Protein AF-I9P5K8-F1 (afdb_monomer_lite)

Organism: NCBI:txid1195246

Sequence (151 aa):
MWSKNTQKYLEKILNHPGLSFKKINKYKYLLYCNDLKWYLWPRSGRYQKISSEGVVSEMYMGELKDFYHRYLTGELDLSENFGKTWSNEDDDILYDMINLAYTCRQIADELKRHPKSVAIRLVKYFDDETLHKLLTEDMYDVPVRELVDWR

Foldseek 3Di:
DADPQLVVLVVCQPPAPQKDWDDPDPFWIWIDHPQWIKIDGSRQQWMWTAHPVRDTAAIFHDHSVQVCCVPRVVNDDAFPCERGDDDVVLVVVLVVQLVVQHFLVRNCVVVSYDSLVSLVVCCVVAPDVCVSVVDDPVRRRGRSNVSRPDD

Secondary structure (DSSP, 8-state):
---HHHHHHHHHHHTSTT-EEEE-SSS-EEEEETTEEEEEEGGGTEEEEE-TT-PBPPPEE--HHHHIIIIII------TTTTBPPPHHHHHHHHHHHHTT-BHHHHHHHTT--HHHHHHHHGGGSS-TTGGGT--GGGGGSBHHHHS---

Radius of gyration: 18.11 Å; chains: 1; bounding box: 48×35×46 Å

Structure (mmCIF, N/CA/C/O backbone):
data_AF-I9P5K8-F1
#
_entry.id   AF-I9P5K8-F1
#
loop_
_atom_site.group_PDB
_atom_site.id
_atom_site.type_symbol
_atom_site.label_atom_id
_atom_site.label_alt_id
_atom_site.label_comp_id
_atom_site.label_asym_id
_atom_site.label_entity_id
_atom_site.label_seq_id
_atom_site.pdbx_PDB_ins_code
_atom_site.Cartn_x
_atom_site.Cartn_y
_atom_site.Cartn_z
_atom_site.occupancy
_atom_site.B_iso_or_equiv
_atom_site.auth_seq_id
_atom_site.auth_comp_id
_atom_site.auth_asym_id
_atom_site.auth_atom_id
_atom_site.pdbx_PDB_model_num
ATOM 1 N N . MET A 1 1 ? 3.651 13.983 19.761 1.00 58.53 1 MET A N 1
ATOM 2 C CA . MET A 1 1 ? 2.301 14.485 19.428 1.00 58.53 1 MET A CA 1
ATOM 3 C C . MET A 1 1 ? 1.897 13.916 18.073 1.00 58.53 1 MET A C 1
ATOM 5 O O . MET A 1 1 ? 2.787 13.734 17.249 1.00 58.53 1 MET A O 1
ATOM 9 N N . TRP A 1 2 ? 0.634 13.547 17.851 1.00 72.06 2 TRP A N 1
ATOM 10 C CA . TRP A 1 2 ? 0.164 13.193 16.502 1.00 72.06 2 TRP A CA 1
ATOM 11 C C . TRP A 1 2 ? 0.010 14.456 15.656 1.00 72.06 2 TRP A C 1
ATOM 13 O O . TRP A 1 2 ? -0.226 15.532 16.204 1.00 72.06 2 TRP A O 1
ATOM 23 N N . SER A 1 3 ? 0.142 14.334 14.333 1.00 83.25 3 SER A N 1
ATOM 24 C CA . SER A 1 3 ? -0.256 15.434 13.454 1.00 83.25 3 SER A CA 1
ATOM 25 C C . SER A 1 3 ? -1.781 15.605 13.516 1.00 83.25 3 SER A C 1
ATOM 27 O O . SER A 1 3 ? -2.509 14.623 13.704 1.00 83.25 3 SER A O 1
ATOM 29 N N . LYS A 1 4 ? -2.275 16.836 13.323 1.00 86.25 4 LYS A N 1
ATOM 30 C CA . LYS A 1 4 ? -3.723 17.117 13.282 1.00 86.25 4 LYS A CA 1
ATOM 31 C C . LYS A 1 4 ? -4.437 16.269 12.219 1.00 86.25 4 LYS A C 1
ATOM 33 O O . LYS A 1 4 ? -5.531 15.772 12.467 1.00 86.25 4 LYS A O 1
ATOM 38 N N . ASN A 1 5 ? -3.793 16.042 11.071 1.00 87.25 5 ASN A N 1
ATOM 39 C CA . ASN A 1 5 ? -4.338 15.204 10.000 1.00 87.25 5 ASN A CA 1
ATOM 40 C C . ASN A 1 5 ? -4.403 13.725 10.395 1.00 87.25 5 ASN A C 1
ATOM 42 O O . ASN A 1 5 ? -5.432 13.088 10.182 1.00 87.25 5 ASN A O 1
ATOM 46 N N . THR A 1 6 ? -3.348 13.186 11.014 1.00 89.50 6 THR A N 1
ATOM 47 C CA . THR A 1 6 ? -3.333 11.798 11.504 1.00 89.50 6 THR A CA 1
ATOM 48 C C . THR A 1 6 ? -4.461 11.564 12.505 1.00 89.50 6 THR A C 1
ATOM 50 O O . THR A 1 6 ? -5.173 10.571 12.399 1.00 89.50 6 THR A O 1
ATOM 53 N N . GLN A 1 7 ? -4.648 12.485 13.455 1.00 92.44 7 GLN A N 1
ATOM 54 C CA . GLN A 1 7 ? -5.714 12.372 14.447 1.00 92.44 7 GLN A CA 1
ATOM 55 C C . GLN A 1 7 ? -7.101 12.412 13.790 1.00 92.44 7 GLN A C 1
ATOM 57 O O . GLN A 1 7 ? -7.892 11.496 13.996 1.00 92.44 7 GLN A O 1
ATOM 62 N N . LYS A 1 8 ? -7.348 13.406 12.928 1.00 95.19 8 LYS A N 1
ATOM 63 C CA . LYS A 1 8 ? -8.610 13.559 12.189 1.00 95.19 8 LYS A CA 1
ATOM 64 C C . LYS A 1 8 ? -8.996 12.294 11.418 1.00 95.19 8 LYS A C 1
ATOM 66 O O . LYS A 1 8 ? -10.144 11.865 11.478 1.00 95.19 8 LYS A O 1
ATOM 71 N N . TYR A 1 9 ? -8.064 11.703 10.667 1.00 96.19 9 TYR A N 1
ATOM 72 C CA . TYR A 1 9 ? -8.379 10.514 9.870 1.00 96.19 9 TYR A CA 1
ATOM 73 C C . TYR A 1 9 ? -8.452 9.240 10.700 1.00 96.19 9 TYR A C 1
ATOM 75 O O . TYR A 1 9 ? -9.258 8.377 10.370 1.00 96.19 9 TYR A O 1
ATOM 83 N N . LEU A 1 10 ? -7.698 9.124 11.798 1.00 96.06 10 LEU A N 1
ATOM 84 C CA . LEU A 1 10 ? -7.917 8.006 12.710 1.00 96.06 10 LEU A CA 1
ATOM 85 C C . LEU A 1 10 ? -9.321 8.061 13.319 1.00 96.06 10 LEU A C 1
ATOM 87 O O . LEU A 1 10 ? -9.996 7.041 13.351 1.00 96.06 10 LEU A O 1
ATOM 91 N N . GLU A 1 11 ? -9.779 9.234 13.756 1.00 96.19 11 GLU A N 1
ATOM 92 C CA . GLU A 1 11 ? -11.142 9.410 14.270 1.00 96.19 11 GLU A CA 1
ATOM 93 C C . GLU A 1 11 ? -12.190 9.047 13.209 1.00 96.19 11 GLU A C 1
ATOM 95 O O . GLU A 1 11 ? -13.131 8.320 13.515 1.00 96.19 11 GLU A O 1
ATOM 100 N N . LYS A 1 12 ? -12.007 9.463 11.949 1.00 97.00 12 LYS A N 1
ATOM 101 C CA . LYS A 1 12 ? -12.894 9.052 10.847 1.00 97.00 12 LYS A CA 1
ATOM 102 C C . LYS A 1 12 ? -12.910 7.543 10.617 1.00 97.00 12 LYS A C 1
ATOM 104 O O . LYS A 1 12 ? -13.983 6.982 10.441 1.00 97.00 12 LYS A O 1
ATOM 109 N N . ILE A 1 13 ? -11.738 6.904 10.621 1.00 96.94 13 ILE A N 1
ATOM 110 C CA . ILE A 1 13 ? -11.614 5.450 10.479 1.00 96.94 13 ILE A CA 1
ATOM 111 C C . ILE A 1 13 ? -12.389 4.781 11.611 1.00 96.94 13 ILE A C 1
ATOM 113 O O . ILE A 1 13 ? -13.341 4.068 11.342 1.00 96.94 13 ILE A O 1
ATOM 117 N N . LEU A 1 14 ? -12.047 5.063 12.871 1.00 96.50 14 LEU A N 1
ATOM 118 C CA . LEU A 1 14 ? -12.606 4.360 14.032 1.00 96.50 14 LEU A CA 1
ATOM 119 C C . LEU A 1 14 ? -14.119 4.565 14.227 1.00 96.50 14 LEU A C 1
ATOM 121 O O . LEU A 1 14 ? -14.738 3.752 14.905 1.00 96.50 14 LEU A O 1
ATOM 125 N N . ASN A 1 15 ? -14.698 5.618 13.644 1.00 96.88 15 ASN A N 1
ATOM 126 C CA . ASN A 1 15 ? -16.137 5.897 13.676 1.00 96.88 15 ASN A CA 1
ATOM 127 C C . ASN A 1 15 ? -16.858 5.550 12.356 1.00 96.88 15 ASN A C 1
ATOM 129 O O . ASN A 1 15 ? -18.017 5.926 12.183 1.00 96.88 15 ASN A O 1
ATOM 133 N N . HIS A 1 16 ? -16.195 4.883 11.406 1.00 96.56 16 HIS A N 1
ATOM 134 C CA . HIS A 1 16 ? -16.812 4.528 10.130 1.00 96.56 16 HIS A CA 1
ATOM 135 C C . HIS A 1 16 ? -17.949 3.501 10.330 1.00 96.56 16 HIS A C 1
ATOM 137 O O . HIS A 1 16 ? -17.748 2.511 11.042 1.00 96.56 16 HIS A O 1
ATOM 143 N N . PRO A 1 17 ? -19.132 3.691 9.712 1.00 94.81 17 PRO A N 1
ATOM 144 C CA . PRO A 1 17 ? -20.246 2.753 9.836 1.00 94.81 17 PRO A CA 1
ATOM 145 C C . PRO A 1 17 ? -19.855 1.323 9.444 1.00 94.81 17 PRO A C 1
ATOM 147 O O . PRO A 1 17 ? -19.233 1.100 8.413 1.00 94.81 17 PRO A O 1
ATOM 150 N N . GLY A 1 18 ? -20.210 0.342 10.276 1.00 92.69 18 GLY A N 1
ATOM 151 C CA . GLY A 1 18 ? -19.891 -1.068 10.020 1.00 92.69 18 GLY A CA 1
ATOM 152 C C . GLY A 1 18 ? -18.433 -1.467 10.289 1.00 92.69 18 GLY A C 1
ATOM 153 O O . GLY A 1 18 ? -18.106 -2.649 10.179 1.00 92.69 18 GLY A O 1
ATOM 154 N N . LEU A 1 19 ? -17.557 -0.535 10.688 1.00 96.69 19 LEU A N 1
ATOM 155 C CA . LEU A 1 19 ? -16.224 -0.874 11.178 1.00 96.69 19 LEU A CA 1
ATOM 156 C C . LEU A 1 19 ? -16.307 -1.350 12.634 1.00 96.69 19 LEU A C 1
ATOM 158 O O . LEU A 1 19 ? -16.826 -0.655 13.506 1.00 96.69 19 LEU A O 1
ATOM 162 N N . SER A 1 20 ? -15.696 -2.495 12.926 1.00 96.06 20 SER A N 1
ATOM 163 C CA . SER A 1 20 ? -15.315 -2.859 14.292 1.00 96.06 20 SER A CA 1
ATOM 164 C C . SER A 1 20 ? -13.795 -2.867 14.430 1.00 96.06 20 SER A C 1
ATOM 166 O O . SER A 1 20 ? -13.061 -3.100 13.466 1.00 96.06 20 SER A O 1
ATOM 168 N N . PHE A 1 21 ? -13.288 -2.574 15.628 1.00 96.88 21 PHE A N 1
ATOM 169 C CA . PHE A 1 21 ? -11.849 -2.552 15.860 1.00 96.88 21 PHE A CA 1
ATOM 170 C C . PHE A 1 21 ? -11.462 -3.043 17.251 1.00 96.88 21 PHE A C 1
ATOM 172 O O . PHE A 1 21 ? -12.188 -2.887 18.230 1.00 96.88 21 PHE A O 1
ATOM 179 N N . LYS A 1 22 ? -10.247 -3.585 17.345 1.00 96.81 22 LYS A N 1
ATOM 180 C CA . LYS A 1 22 ? -9.568 -3.923 18.594 1.00 96.81 22 LYS A CA 1
ATOM 181 C C . LYS A 1 22 ? -8.252 -3.165 18.668 1.00 96.81 22 LYS A C 1
ATOM 183 O O . LYS A 1 22 ? -7.385 -3.300 17.804 1.00 96.81 22 LYS A O 1
ATOM 188 N N . LYS A 1 23 ? -8.058 -2.395 19.736 1.00 96.88 23 LYS A N 1
ATOM 189 C CA . LYS A 1 23 ? -6.750 -1.811 20.040 1.00 96.88 23 LYS A CA 1
ATOM 190 C C . LYS A 1 23 ? -5.835 -2.911 20.579 1.00 96.88 23 LYS A C 1
ATOM 192 O O . LYS A 1 23 ? -6.104 -3.475 21.633 1.00 96.88 23 LYS A O 1
ATOM 197 N N . ILE A 1 24 ? -4.768 -3.225 19.848 1.00 97.06 24 ILE A N 1
ATOM 198 C CA . ILE A 1 24 ? -3.813 -4.277 20.228 1.00 97.06 24 ILE A CA 1
ATOM 199 C C . ILE A 1 24 ? -2.798 -3.730 21.230 1.00 97.06 24 ILE A C 1
ATOM 201 O O . ILE A 1 24 ? -2.476 -4.377 22.219 1.00 97.06 24 ILE A O 1
A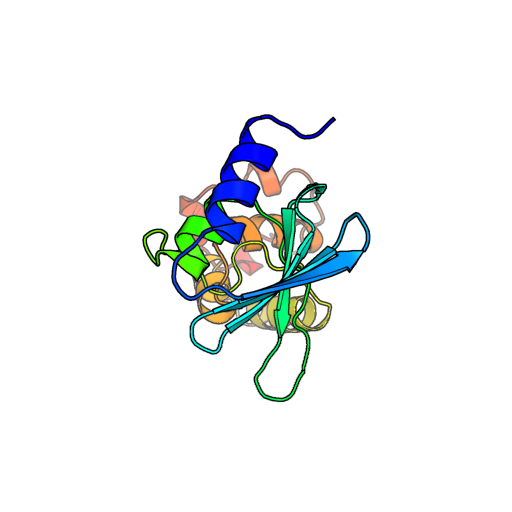TOM 205 N N . ASN A 1 25 ? -2.291 -2.523 20.978 1.00 94.62 25 ASN A N 1
ATOM 206 C CA . ASN A 1 25 ? -1.414 -1.799 21.894 1.00 94.62 25 ASN A CA 1
ATOM 207 C C . ASN A 1 25 ? -1.503 -0.284 21.629 1.00 94.62 25 ASN A C 1
ATOM 209 O O . ASN A 1 25 ? -2.337 0.180 20.852 1.00 94.62 25 ASN A O 1
ATOM 213 N N . LYS A 1 26 ? -0.633 0.516 22.260 1.00 91.50 26 LYS A N 1
ATOM 214 C CA . LYS A 1 26 ? -0.606 1.983 22.088 1.00 91.50 26 LYS A CA 1
ATOM 215 C C . LYS A 1 26 ? -0.377 2.467 20.645 1.00 91.50 26 LYS A C 1
ATOM 217 O O . LYS A 1 26 ? -0.652 3.630 20.363 1.00 91.50 26 LYS A O 1
ATOM 222 N N 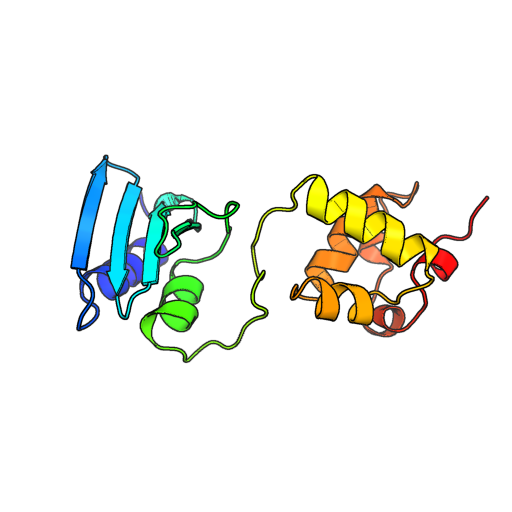. TYR A 1 27 ? 0.115 1.614 19.747 1.00 93.38 27 TYR A N 1
ATOM 223 C CA . TYR A 1 27 ? 0.486 1.972 18.376 1.00 93.38 27 TYR A CA 1
ATOM 224 C C . TYR A 1 27 ? -0.269 1.206 17.291 1.00 93.38 27 TYR A C 1
ATOM 226 O O . TYR A 1 27 ? -0.208 1.630 16.142 1.00 93.38 27 TYR A O 1
ATOM 234 N N . LYS A 1 28 ? -0.924 0.093 17.630 1.00 96.19 28 LYS A N 1
ATOM 235 C CA . LYS A 1 28 ? -1.455 -0.878 16.671 1.00 96.19 28 LYS A CA 1
ATOM 236 C C . LYS A 1 28 ? -2.934 -1.150 16.924 1.00 96.19 28 LYS A C 1
ATOM 238 O O . LYS A 1 28 ? -3.325 -1.476 18.048 1.00 96.19 28 LYS A O 1
ATOM 243 N N . TYR A 1 29 ? -3.715 -1.081 15.856 1.00 97.81 29 TYR A N 1
ATOM 244 C CA . TYR A 1 29 ? -5.128 -1.436 15.809 1.00 97.81 29 TYR A CA 1
ATOM 245 C C . TYR A 1 29 ? -5.323 -2.624 14.874 1.00 97.81 29 TYR A C 1
ATOM 247 O O . TYR A 1 29 ? -4.565 -2.809 13.922 1.00 97.81 29 TYR A O 1
ATOM 255 N N . LEU A 1 30 ? -6.331 -3.427 15.175 1.00 97.62 30 LEU A N 1
ATOM 256 C CA . LEU A 1 30 ? -6.874 -4.452 14.302 1.00 97.62 30 LEU A CA 1
ATOM 257 C C . LEU A 1 30 ? -8.280 -4.008 13.909 1.00 97.62 30 LEU A C 1
ATOM 259 O O . LEU A 1 30 ? -9.095 -3.744 14.790 1.00 97.62 30 LEU A O 1
ATOM 263 N N . LEU A 1 31 ? -8.515 -3.862 12.613 1.00 97.38 31 LEU A N 1
ATOM 264 C CA . LEU A 1 31 ? -9.740 -3.342 12.018 1.00 97.38 31 LEU A CA 1
ATOM 265 C C . LEU A 1 31 ? -10.474 -4.461 11.277 1.00 97.38 31 LEU A C 1
ATOM 267 O O . LEU A 1 31 ? -9.822 -5.303 10.658 1.00 97.38 31 LEU A O 1
ATOM 271 N N . TYR A 1 32 ? -11.804 -4.421 11.305 1.00 95.25 32 TYR A N 1
ATOM 272 C CA . TYR A 1 32 ? -12.691 -5.338 10.594 1.00 95.25 32 TYR A CA 1
ATOM 273 C C . TYR A 1 32 ? -13.821 -4.544 9.931 1.00 95.25 32 TYR A C 1
ATOM 275 O O . TYR A 1 32 ? -14.559 -3.846 10.628 1.00 95.25 32 TYR A O 1
ATOM 283 N N . CYS A 1 33 ? -13.965 -4.641 8.611 1.00 91.69 33 CYS A N 1
ATOM 284 C CA . CYS A 1 33 ? -15.040 -3.993 7.851 1.00 91.69 33 CYS A CA 1
ATOM 285 C C . CYS A 1 33 ? -15.245 -4.725 6.521 1.00 91.69 33 CYS A C 1
ATOM 287 O O . CYS A 1 33 ? -14.261 -4.966 5.831 1.00 91.69 33 CYS A O 1
ATOM 289 N N . ASN A 1 34 ? -16.490 -5.064 6.165 1.00 81.06 34 ASN A N 1
ATOM 290 C CA . ASN A 1 34 ? -16.856 -5.675 4.875 1.00 81.06 34 ASN A CA 1
ATOM 291 C C . ASN A 1 34 ? -15.935 -6.845 4.470 1.00 81.06 34 ASN A C 1
ATOM 293 O O . ASN A 1 34 ? -15.300 -6.809 3.421 1.00 81.06 34 ASN A O 1
ATOM 297 N N . ASP A 1 35 ? -15.784 -7.829 5.364 1.00 83.31 35 ASP A N 1
ATOM 298 C CA . ASP A 1 35 ? -14.888 -8.999 5.243 1.00 83.31 35 ASP A CA 1
ATOM 299 C C . ASP A 1 35 ? -13.382 -8.701 5.157 1.00 83.31 35 ASP A C 1
ATOM 301 O O . ASP A 1 35 ? -12.549 -9.611 5.194 1.00 83.31 35 ASP A O 1
ATOM 305 N N . LEU A 1 36 ? -12.996 -7.427 5.142 1.00 86.69 36 LEU A N 1
ATOM 306 C CA . LEU A 1 36 ? -11.610 -7.002 5.189 1.00 86.69 36 LEU A CA 1
ATOM 307 C C . LEU A 1 36 ? -11.119 -6.927 6.630 1.00 86.69 36 LEU A C 1
ATOM 309 O O . LEU A 1 36 ? -11.765 -6.368 7.522 1.00 86.69 36 LEU A O 1
ATOM 313 N N . LYS A 1 37 ? -9.911 -7.446 6.838 1.00 95.50 37 LYS A N 1
ATOM 314 C CA . LYS A 1 37 ? -9.190 -7.375 8.104 1.00 95.50 37 LYS A CA 1
ATOM 315 C C . LYS A 1 37 ? -7.866 -6.666 7.887 1.00 95.50 37 LYS A C 1
ATOM 317 O O . LYS A 1 37 ? -7.106 -7.033 6.994 1.00 95.50 37 LYS A O 1
ATOM 322 N N . TRP A 1 38 ? -7.581 -5.673 8.723 1.00 97.06 38 TRP A N 1
ATOM 323 C CA . TRP A 1 38 ? -6.364 -4.877 8.602 1.00 97.06 38 TRP A CA 1
ATOM 324 C C . TRP A 1 38 ? -5.681 -4.675 9.943 1.00 97.06 38 TRP A C 1
ATOM 326 O O . TRP A 1 38 ? -6.312 -4.290 10.927 1.00 97.06 38 TRP A O 1
ATOM 336 N N . TYR A 1 39 ? -4.362 -4.837 9.969 1.00 97.62 39 TYR A N 1
ATOM 337 C CA . TYR A 1 39 ? -3.559 -4.170 10.983 1.00 97.62 39 TYR A CA 1
ATOM 338 C C . TYR A 1 39 ? -3.269 -2.740 10.550 1.00 97.62 39 TYR A C 1
ATOM 340 O O . TYR A 1 39 ? -2.873 -2.513 9.412 1.00 97.62 39 TYR A O 1
ATOM 348 N N . LEU A 1 40 ? -3.416 -1.792 11.473 1.00 97.56 40 LEU A N 1
ATOM 349 C CA . LEU A 1 40 ? -3.154 -0.374 11.246 1.00 97.56 40 LEU A CA 1
ATOM 350 C C . LEU A 1 40 ? -2.224 0.174 12.333 1.00 97.56 40 LEU A C 1
ATOM 352 O O . LEU A 1 40 ? -2.483 0.012 13.528 1.00 97.56 40 LEU A O 1
ATOM 356 N N . TRP A 1 41 ? -1.173 0.881 11.921 1.00 96.81 41 TRP A N 1
ATOM 357 C CA . TRP A 1 41 ? -0.293 1.668 12.785 1.00 96.81 41 TRP A CA 1
ATOM 358 C C . TRP A 1 41 ? -0.411 3.154 12.429 1.00 96.81 41 TRP A C 1
ATOM 360 O O . TRP A 1 41 ? 0.362 3.659 11.606 1.00 96.81 41 TRP A O 1
ATOM 370 N N . PRO A 1 42 ? -1.333 3.886 13.081 1.00 94.25 42 PRO A N 1
ATOM 371 C CA . PRO A 1 42 ? -1.718 5.235 12.671 1.00 94.25 42 PRO A CA 1
ATOM 372 C C . PRO A 1 42 ? -0.560 6.225 12.602 1.00 94.25 42 PRO A C 1
ATOM 374 O O . PRO A 1 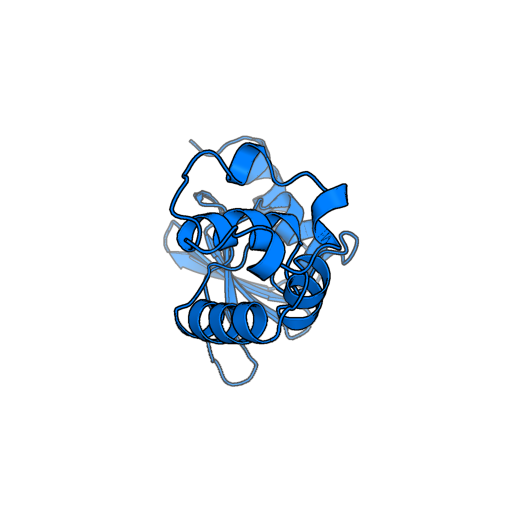42 ? -0.483 7.048 11.698 1.00 94.25 42 PRO A O 1
ATOM 377 N N . ARG A 1 43 ? 0.378 6.126 13.551 1.00 91.38 43 ARG A N 1
ATOM 378 C CA . ARG A 1 43 ? 1.498 7.066 13.654 1.00 91.38 43 ARG A CA 1
ATOM 379 C C . ARG A 1 43 ? 2.496 6.937 12.505 1.00 91.38 43 ARG A C 1
ATOM 381 O O . ARG A 1 43 ? 3.092 7.938 12.133 1.00 91.38 43 ARG A O 1
ATOM 388 N N . SER A 1 44 ? 2.718 5.726 12.005 1.00 92.12 44 SER A N 1
ATOM 389 C CA . SER A 1 44 ? 3.697 5.471 10.944 1.00 92.12 44 SER A CA 1
ATOM 390 C C . SER A 1 44 ? 3.062 5.337 9.562 1.00 92.12 44 SER A C 1
ATOM 392 O O . SER A 1 44 ? 3.793 5.071 8.622 1.00 92.12 44 SER A O 1
ATOM 394 N N . GLY A 1 45 ? 1.730 5.417 9.444 1.00 93.00 45 GLY A N 1
ATOM 395 C CA . GLY A 1 45 ? 1.047 5.179 8.166 1.00 93.00 45 GLY A CA 1
ATOM 396 C C . GLY A 1 45 ? 1.174 3.740 7.654 1.00 93.00 45 GLY A C 1
ATOM 397 O O . GLY A 1 45 ? 1.011 3.477 6.469 1.00 93.00 45 GLY A O 1
ATOM 398 N N . ARG A 1 46 ? 1.501 2.800 8.548 1.00 95.94 46 ARG A N 1
ATOM 399 C CA . ARG A 1 46 ? 1.713 1.394 8.194 1.00 95.94 46 ARG A CA 1
ATOM 400 C C . ARG A 1 46 ? 0.408 0.631 8.278 1.00 95.94 46 ARG A C 1
ATOM 402 O O . ARG A 1 46 ? -0.321 0.811 9.258 1.00 95.94 46 ARG A O 1
ATOM 409 N N . TYR A 1 47 ? 0.156 -0.261 7.332 1.00 96.75 47 TYR A N 1
ATOM 410 C CA . TYR A 1 47 ? -0.966 -1.188 7.404 1.00 96.75 47 TYR A CA 1
ATOM 411 C C . TYR A 1 47 ? -0.666 -2.522 6.711 1.00 96.75 47 TYR A C 1
ATOM 413 O O . TYR A 1 47 ? 0.200 -2.599 5.849 1.00 96.75 47 TYR A O 1
ATOM 421 N N . GLN A 1 48 ? -1.341 -3.592 7.132 1.00 96.62 48 GLN A N 1
ATOM 422 C CA . GLN A 1 48 ? -1.226 -4.933 6.539 1.00 96.62 48 GLN A CA 1
ATOM 423 C C . GLN A 1 48 ? -2.606 -5.550 6.396 1.00 96.62 48 GLN A C 1
ATOM 425 O O . GLN A 1 48 ? -3.399 -5.481 7.341 1.00 96.62 48 GLN A O 1
ATOM 430 N N . LYS A 1 49 ? -2.870 -6.166 5.245 1.00 94.75 49 LYS A N 1
ATOM 431 C CA . LYS A 1 49 ? -4.092 -6.926 4.997 1.00 94.75 49 LYS A CA 1
ATOM 432 C C . LYS A 1 49 ? -3.961 -8.285 5.668 1.00 94.75 49 LYS A C 1
ATOM 434 O O . LYS A 1 49 ? -2.880 -8.869 5.696 1.00 94.75 49 LYS A O 1
ATOM 439 N N . ILE A 1 50 ? -5.061 -8.785 6.203 1.00 94.75 50 ILE A N 1
ATOM 440 C CA . ILE A 1 50 ? -5.162 -10.139 6.734 1.00 94.75 50 ILE A CA 1
ATOM 441 C C . ILE A 1 50 ? -6.209 -10.857 5.886 1.00 94.75 50 ILE A C 1
ATOM 443 O O . ILE A 1 50 ? -7.338 -10.376 5.767 1.00 94.75 50 ILE A O 1
ATOM 447 N N . SER A 1 51 ? -5.827 -11.975 5.272 1.00 88.88 51 SER A N 1
ATOM 448 C CA . SER A 1 51 ? -6.748 -12.797 4.486 1.00 88.88 51 SER A CA 1
ATOM 449 C C . SER A 1 51 ? -7.782 -13.495 5.379 1.00 88.88 51 SER A C 1
ATOM 451 O O . SER A 1 51 ? -7.667 -13.521 6.610 1.00 88.88 51 SER A O 1
ATOM 453 N N . SER A 1 52 ? -8.802 -14.092 4.760 1.00 84.31 52 SER A N 1
ATOM 454 C CA . SER A 1 52 ? -9.770 -14.965 5.439 1.00 84.31 52 SER A CA 1
ATOM 455 C C . SER A 1 52 ? -9.088 -16.123 6.178 1.00 84.31 52 SER A C 1
ATOM 457 O O . SER A 1 52 ? -9.504 -16.469 7.282 1.00 84.31 52 SER A O 1
ATOM 459 N N . GLU A 1 53 ? -7.999 -16.645 5.612 1.00 86.81 53 GLU A N 1
ATOM 460 C CA . GLU A 1 53 ? -7.164 -17.727 6.152 1.00 86.81 53 GLU A CA 1
ATOM 461 C C . GLU A 1 53 ? -6.177 -17.258 7.236 1.00 86.81 53 GLU A C 1
ATOM 463 O O . GLU A 1 53 ? -5.479 -18.064 7.845 1.00 86.81 53 GLU A O 1
ATOM 468 N N . GLY A 1 54 ? -6.111 -15.950 7.508 1.00 86.25 54 GLY A N 1
ATOM 469 C CA . GLY A 1 54 ? -5.221 -15.377 8.520 1.00 86.25 54 GLY A CA 1
ATOM 470 C C . GLY A 1 54 ? -3.804 -15.073 8.030 1.00 86.25 54 GLY A C 1
ATOM 471 O O . GLY A 1 54 ? -2.979 -14.627 8.830 1.00 86.25 54 GLY A O 1
ATOM 472 N N . VAL A 1 55 ? -3.523 -15.251 6.735 1.00 89.69 55 VAL A N 1
ATOM 473 C CA . VAL A 1 55 ? -2.244 -14.867 6.125 1.00 89.69 55 VAL A CA 1
ATOM 474 C C . VAL A 1 55 ? -2.129 -13.346 6.137 1.00 89.69 55 VAL A C 1
ATOM 476 O O . VAL A 1 55 ? -3.039 -12.631 5.709 1.00 89.69 55 VAL A O 1
ATOM 479 N N . VAL A 1 56 ? -1.015 -12.845 6.666 1.00 92.81 56 VAL A N 1
ATOM 480 C CA . VAL A 1 56 ? -0.736 -11.411 6.755 1.00 92.81 56 VAL A CA 1
ATOM 481 C C . VAL A 1 56 ? 0.097 -11.006 5.549 1.00 92.81 56 VAL A C 1
ATOM 483 O O . VAL A 1 56 ? 1.164 -11.570 5.331 1.00 92.81 56 VAL A O 1
ATOM 486 N N . SER A 1 57 ? -0.378 -10.019 4.794 1.00 92.06 57 SER A N 1
ATOM 487 C CA . SER A 1 57 ? 0.344 -9.480 3.640 1.00 92.06 57 SER A CA 1
ATOM 488 C C . SER A 1 57 ? 1.657 -8.803 4.039 1.00 92.06 57 SER A C 1
ATOM 490 O O . SER A 1 57 ? 1.877 -8.444 5.204 1.00 92.06 57 SER A O 1
ATOM 492 N N . GLU A 1 58 ? 2.469 -8.462 3.043 1.00 93.88 58 GLU A N 1
ATOM 493 C CA . GLU A 1 58 ? 3.542 -7.481 3.190 1.00 93.88 58 GLU A CA 1
ATOM 494 C C . GLU A 1 58 ? 3.011 -6.150 3.744 1.00 93.88 58 GLU A C 1
ATOM 496 O O . GLU A 1 58 ? 1.807 -5.858 3.754 1.00 93.88 58 GLU A O 1
ATOM 501 N N . MET A 1 59 ? 3.942 -5.337 4.239 1.00 95.94 59 MET A N 1
ATOM 502 C CA . MET A 1 59 ? 3.639 -4.027 4.789 1.00 95.94 59 MET A CA 1
ATOM 503 C C . MET A 1 59 ? 3.253 -3.056 3.680 1.00 95.94 59 MET A C 1
ATOM 505 O O . MET A 1 59 ? 3.922 -2.959 2.658 1.00 95.94 59 MET A O 1
ATOM 509 N N . TYR A 1 60 ? 2.226 -2.263 3.930 1.00 95.62 60 TYR A N 1
ATOM 510 C CA . TYR A 1 60 ? 1.896 -1.098 3.131 1.00 95.62 60 TYR A CA 1
ATOM 511 C C . TYR A 1 60 ? 2.251 0.166 3.908 1.00 95.62 60 TYR A C 1
ATOM 513 O O . TYR A 1 60 ? 2.100 0.225 5.132 1.00 95.62 60 TYR A O 1
ATOM 521 N N . MET A 1 61 ? 2.716 1.177 3.185 1.00 94.19 61 MET A N 1
ATOM 522 C CA . MET A 1 61 ? 3.057 2.504 3.680 1.00 94.19 61 MET A CA 1
ATOM 523 C C . MET A 1 61 ? 2.193 3.541 2.964 1.00 94.19 61 MET A C 1
ATOM 525 O O . MET A 1 61 ? 2.163 3.581 1.737 1.00 94.19 61 MET A O 1
ATOM 529 N N . GLY A 1 62 ? 1.505 4.398 3.714 1.00 92.19 62 GLY A N 1
ATOM 530 C CA . GLY A 1 62 ? 0.722 5.489 3.137 1.00 92.19 62 GLY A CA 1
ATOM 531 C C . GLY A 1 62 ? 0.080 6.387 4.187 1.00 92.19 62 GLY A C 1
ATOM 532 O O . GLY A 1 62 ? 0.259 6.201 5.392 1.00 92.19 62 GLY A O 1
ATOM 533 N N . GLU A 1 63 ? -0.685 7.377 3.740 1.00 93.19 63 GLU A N 1
ATOM 534 C CA . GLU A 1 63 ? -1.421 8.239 4.657 1.00 93.19 63 GLU A CA 1
ATOM 535 C C . GLU A 1 63 ? -2.705 7.568 5.156 1.00 93.19 63 GLU A C 1
ATOM 537 O O . GLU A 1 63 ? -3.349 6.780 4.463 1.00 93.19 63 GLU A O 1
ATOM 542 N N . LEU A 1 64 ? -3.143 7.933 6.366 1.00 95.25 64 LEU A N 1
ATOM 543 C CA . LEU A 1 64 ? -4.444 7.484 6.880 1.00 95.25 64 LEU A CA 1
ATOM 544 C C . LEU A 1 64 ? -5.616 7.994 6.042 1.00 95.25 64 LEU A C 1
ATOM 546 O O . LEU A 1 64 ? -6.663 7.352 6.011 1.00 95.25 64 LEU A O 1
ATOM 550 N N . LYS A 1 65 ? -5.437 9.143 5.384 1.00 95.44 65 LYS A N 1
ATOM 551 C CA . LYS A 1 65 ? -6.396 9.675 4.421 1.00 95.44 65 LYS A CA 1
ATOM 552 C C . LYS A 1 65 ? -6.610 8.678 3.287 1.00 95.44 65 LYS A C 1
ATOM 554 O O . LYS A 1 65 ? -7.747 8.294 3.035 1.00 95.44 65 LYS A O 1
ATOM 559 N N . ASP A 1 66 ? -5.524 8.234 2.667 1.00 94.50 66 ASP A N 1
ATOM 560 C CA . ASP A 1 66 ? -5.583 7.309 1.540 1.00 94.50 66 ASP A CA 1
ATOM 561 C C . ASP A 1 66 ? -6.157 5.965 1.979 1.00 94.50 66 ASP A C 1
ATOM 563 O O . ASP A 1 66 ? -7.041 5.441 1.315 1.00 94.50 66 ASP A O 1
ATOM 567 N N . PHE A 1 67 ? -5.748 5.454 3.149 1.00 95.06 67 PHE A N 1
ATOM 568 C CA . PHE A 1 67 ? -6.343 4.243 3.723 1.00 95.06 67 PHE A CA 1
ATOM 569 C C . PHE A 1 67 ? -7.867 4.370 3.870 1.00 95.06 67 PHE A C 1
ATOM 571 O O . PHE A 1 67 ? -8.604 3.476 3.459 1.00 95.06 67 PHE A O 1
ATOM 578 N N . TYR A 1 68 ? -8.337 5.480 4.450 1.00 95.88 68 TYR A N 1
ATOM 579 C CA . TYR A 1 68 ? -9.761 5.730 4.668 1.00 95.88 68 TYR A CA 1
ATOM 580 C C . TYR A 1 68 ? -10.530 5.769 3.344 1.00 95.88 68 TYR A C 1
ATOM 582 O O . TYR A 1 68 ? -11.512 5.046 3.184 1.00 95.88 68 TYR A O 1
ATOM 590 N N . HIS A 1 69 ? -10.063 6.571 2.385 1.00 95.19 69 HIS A N 1
ATOM 591 C CA . HIS A 1 69 ? -10.771 6.733 1.117 1.00 95.19 69 HIS A CA 1
ATOM 592 C C . HIS A 1 69 ? -10.700 5.490 0.229 1.00 95.19 69 HIS A C 1
ATOM 594 O O . HIS A 1 69 ? -11.627 5.208 -0.523 1.00 95.19 69 HIS A O 1
ATOM 600 N N . ARG A 1 70 ? -9.623 4.712 0.333 1.00 93.38 70 ARG A N 1
ATOM 601 C CA . ARG A 1 70 ? -9.433 3.511 -0.476 1.00 93.38 70 ARG A CA 1
ATOM 602 C C . ARG A 1 70 ? -10.214 2.318 0.056 1.00 93.38 70 ARG A C 1
ATOM 604 O O . ARG A 1 70 ? -10.908 1.654 -0.701 1.00 9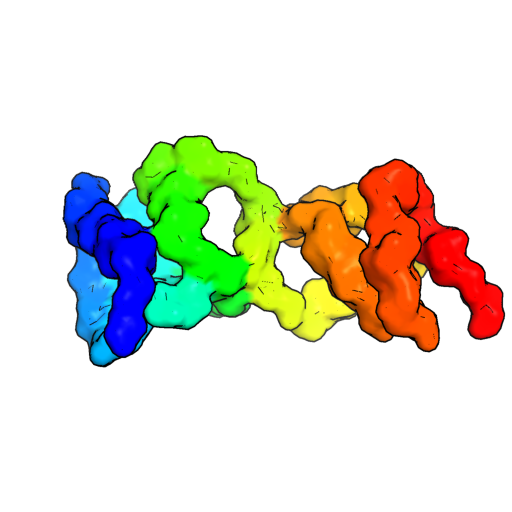3.38 70 ARG A O 1
ATOM 611 N N . TYR A 1 71 ? -10.094 2.027 1.350 1.00 92.94 71 TYR A N 1
ATOM 612 C CA . TYR A 1 71 ? -10.588 0.762 1.904 1.00 92.94 71 TYR A CA 1
ATOM 613 C C . TYR A 1 71 ? -11.913 0.871 2.649 1.00 92.94 71 TYR A C 1
ATOM 615 O O . TYR A 1 71 ? -12.551 -0.156 2.859 1.00 92.94 71 TYR A O 1
ATOM 623 N N . LEU A 1 72 ? -12.316 2.073 3.075 1.00 94.12 72 LEU A N 1
ATOM 624 C CA . LEU A 1 72 ? -13.574 2.260 3.805 1.00 94.12 72 LEU A CA 1
ATOM 625 C C . LEU A 1 72 ? -14.644 2.947 2.958 1.00 94.12 72 LEU A C 1
ATOM 627 O O . LEU A 1 72 ? -15.797 2.541 3.019 1.00 94.12 72 LEU A O 1
ATOM 631 N N . THR A 1 73 ? -14.291 3.958 2.158 1.00 93.44 73 THR A N 1
ATOM 632 C CA . THR A 1 73 ? -15.281 4.635 1.296 1.00 93.44 73 THR A CA 1
ATOM 633 C C . THR A 1 73 ? -15.279 4.146 -0.149 1.00 93.44 73 THR A C 1
ATOM 635 O O . THR A 1 73 ? -16.300 4.264 -0.817 1.00 93.44 73 THR A O 1
ATOM 638 N N . GLY A 1 74 ? -14.160 3.597 -0.634 1.00 91.00 74 GLY A N 1
ATOM 639 C CA . GLY A 1 74 ? -14.001 3.208 -2.039 1.00 91.00 74 GLY A CA 1
ATOM 640 C C . GLY A 1 74 ? -13.924 4.396 -3.008 1.00 91.00 74 GLY A C 1
ATOM 641 O O . GLY A 1 74 ? -14.041 4.210 -4.211 1.00 91.00 74 GLY A O 1
ATOM 642 N N . GLU A 1 75 ? -13.735 5.619 -2.503 1.00 93.94 75 GLU A N 1
ATOM 643 C CA . GLU A 1 75 ? -13.662 6.850 -3.308 1.00 93.94 75 GLU A CA 1
ATOM 644 C C . GLU A 1 75 ? -12.298 7.043 -3.983 1.00 93.94 75 GLU A C 1
ATOM 646 O O . GLU A 1 75 ? -12.162 7.882 -4.873 1.00 93.94 75 GLU A O 1
ATOM 651 N N . LEU A 1 76 ? -11.271 6.324 -3.524 1.00 93.75 76 LEU A N 1
ATOM 652 C CA . LEU A 1 76 ? -9.911 6.433 -4.036 1.00 93.75 76 LEU A CA 1
ATOM 653 C C . LEU A 1 76 ? -9.507 5.141 -4.743 1.00 93.75 76 LEU A C 1
ATOM 655 O O . LEU A 1 76 ? -9.186 4.147 -4.088 1.00 93.75 76 LEU A O 1
ATOM 659 N N . ASP A 1 77 ? -9.487 5.196 -6.073 1.00 92.06 77 ASP A N 1
ATOM 660 C CA . ASP A 1 77 ? -9.006 4.109 -6.920 1.00 92.06 77 ASP A CA 1
ATOM 661 C C . ASP A 1 77 ? -7.487 4.216 -7.114 1.00 92.06 77 ASP A C 1
ATOM 663 O O . ASP A 1 77 ? -6.966 5.175 -7.684 1.00 92.06 77 ASP A O 1
ATOM 667 N N . LEU A 1 78 ? -6.766 3.244 -6.561 1.00 90.94 78 LEU A N 1
ATOM 668 C CA . LEU A 1 78 ? -5.315 3.124 -6.640 1.00 90.94 78 LEU A CA 1
ATOM 669 C C . LEU A 1 78 ? -4.962 1.662 -6.885 1.00 90.94 78 LEU A C 1
ATOM 671 O O . LEU A 1 78 ? -5.593 0.765 -6.317 1.00 90.94 78 LEU A O 1
ATOM 675 N N . SER A 1 79 ? -3.878 1.446 -7.638 1.00 91.06 79 SER A N 1
ATOM 676 C CA . SER A 1 79 ? -3.321 0.122 -7.936 1.00 91.06 79 SER A CA 1
ATOM 677 C C . SER A 1 79 ? -3.276 -0.766 -6.688 1.00 91.06 79 SER A C 1
ATOM 679 O O . SER A 1 79 ? -2.893 -0.281 -5.618 1.00 91.06 79 SER A O 1
ATOM 681 N N . GLU A 1 80 ? -3.609 -2.054 -6.809 1.00 91.50 80 GLU A N 1
ATOM 682 C CA . GLU A 1 80 ? -3.728 -2.994 -5.682 1.00 91.50 80 GLU A CA 1
ATOM 683 C C . GLU A 1 80 ? -2.540 -2.904 -4.706 1.00 91.50 80 GLU A C 1
ATOM 685 O O . GLU A 1 80 ? -2.728 -2.706 -3.503 1.00 91.50 80 GLU A O 1
ATOM 690 N N . ASN A 1 81 ? -1.319 -2.875 -5.234 1.00 94.06 81 ASN A N 1
ATOM 691 C CA . ASN A 1 81 ? -0.082 -2.840 -4.461 1.00 94.06 81 ASN A CA 1
ATOM 692 C C . ASN A 1 81 ? 0.461 -1.416 -4.219 1.00 94.06 81 ASN A C 1
ATOM 694 O O . ASN A 1 81 ? 1.646 -1.238 -3.923 1.00 94.06 81 ASN A O 1
ATOM 698 N N . PHE A 1 82 ? -0.380 -0.375 -4.305 1.00 92.06 82 PHE A N 1
ATOM 699 C CA . PHE A 1 82 ? 0.026 1.001 -3.993 1.00 92.06 82 PHE A CA 1
ATOM 700 C C . PHE A 1 82 ? 0.519 1.107 -2.546 1.00 92.06 82 PHE A C 1
ATOM 702 O O . PHE A 1 82 ? -0.213 0.791 -1.608 1.00 92.06 8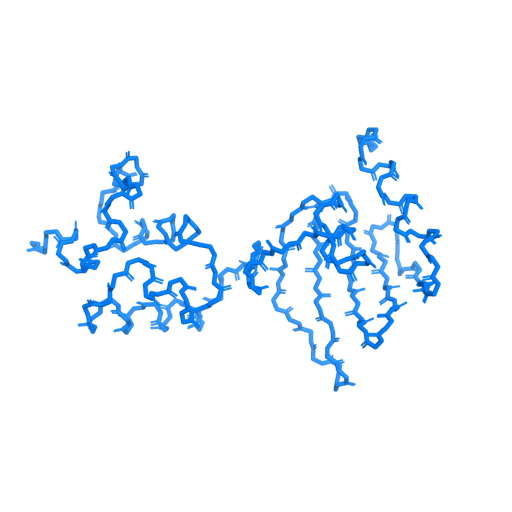2 PHE A O 1
ATOM 709 N N . GLY A 1 83 ? 1.763 1.559 -2.370 1.00 91.25 83 GLY A N 1
ATOM 710 C CA . GLY A 1 83 ? 2.410 1.669 -1.063 1.00 91.25 83 GLY A CA 1
ATOM 711 C C . GLY A 1 83 ? 2.896 0.341 -0.471 1.00 91.25 83 GLY A C 1
ATOM 712 O O . GLY A 1 83 ? 3.493 0.364 0.605 1.00 91.25 83 GLY A O 1
ATOM 713 N N . LYS A 1 84 ? 2.685 -0.805 -1.140 1.00 95.06 84 LYS A N 1
ATOM 714 C CA . LYS A 1 84 ? 3.219 -2.109 -0.712 1.00 95.06 84 LYS A CA 1
ATOM 715 C C . LYS A 1 84 ? 4.749 -2.059 -0.725 1.00 95.06 84 LYS A C 1
ATOM 717 O O . LYS A 1 84 ? 5.352 -1.627 -1.710 1.00 95.06 84 LYS A O 1
ATOM 722 N N . THR A 1 85 ? 5.399 -2.521 0.335 1.00 94.12 85 THR A N 1
ATOM 723 C CA . THR A 1 85 ? 6.853 -2.722 0.345 1.00 94.12 85 THR A CA 1
ATOM 724 C C . THR A 1 85 ? 7.250 -3.774 -0.686 1.00 94.12 85 THR A C 1
ATOM 726 O O . THR A 1 85 ? 6.469 -4.674 -0.974 1.00 94.12 85 THR A O 1
ATOM 729 N N . TRP A 1 86 ? 8.447 -3.658 -1.251 1.00 93.31 86 TRP A N 1
ATOM 730 C CA . TRP A 1 86 ? 8.996 -4.669 -2.156 1.00 93.31 86 TRP A CA 1
ATOM 731 C C . TRP A 1 86 ? 9.513 -5.861 -1.351 1.00 93.31 86 TRP A C 1
ATOM 733 O O . TRP A 1 86 ? 10.298 -5.656 -0.421 1.00 93.31 86 TRP A O 1
ATOM 743 N N . SER A 1 87 ? 9.046 -7.064 -1.679 1.00 91.88 87 SER A N 1
ATOM 744 C CA . SER A 1 87 ? 9.610 -8.325 -1.187 1.00 91.88 87 SER A CA 1
ATOM 745 C C . SER A 1 87 ? 10.746 -8.808 -2.098 1.00 91.88 87 SER A C 1
ATOM 747 O O . SER A 1 87 ? 10.930 -8.277 -3.190 1.00 91.88 87 SER A O 1
ATOM 749 N N . ASN A 1 88 ? 11.490 -9.828 -1.660 1.00 91.06 88 ASN A N 1
ATOM 750 C CA . ASN A 1 88 ? 12.478 -10.487 -2.522 1.00 91.06 88 ASN A CA 1
ATOM 751 C C . ASN A 1 88 ? 11.801 -11.187 -3.710 1.00 91.06 88 ASN A C 1
ATOM 753 O O . ASN A 1 88 ? 12.320 -11.152 -4.811 1.00 91.06 88 ASN A O 1
ATOM 757 N N . GLU A 1 89 ? 10.609 -11.752 -3.506 1.00 92.31 89 GLU A N 1
ATOM 758 C CA . GLU A 1 89 ? 9.821 -12.345 -4.592 1.00 92.31 89 GLU A CA 1
ATOM 759 C C . GLU A 1 89 ? 9.398 -11.288 -5.624 1.00 92.31 89 GLU A C 1
ATOM 761 O O . GLU A 1 89 ? 9.507 -11.526 -6.823 1.00 92.31 89 GLU A O 1
ATOM 766 N N . ASP A 1 90 ? 8.990 -10.089 -5.180 1.00 92.88 90 ASP A N 1
ATOM 767 C CA . ASP A 1 90 ? 8.714 -8.982 -6.103 1.00 92.88 90 ASP A CA 1
ATOM 768 C C . ASP A 1 90 ? 9.983 -8.599 -6.901 1.00 92.88 90 ASP A C 1
ATOM 770 O O . ASP A 1 90 ? 9.871 -8.193 -8.055 1.00 92.88 90 ASP A O 1
ATOM 774 N N . ASP A 1 91 ? 11.176 -8.694 -6.296 1.00 92.38 91 ASP A N 1
ATOM 775 C CA . ASP A 1 91 ? 12.460 -8.413 -6.958 1.00 92.38 91 ASP A CA 1
ATOM 776 C C . ASP A 1 91 ? 12.860 -9.493 -7.971 1.00 92.38 91 ASP A C 1
ATOM 778 O O . ASP A 1 91 ? 13.375 -9.156 -9.038 1.00 92.38 91 ASP A O 1
ATOM 782 N N . ASP A 1 92 ? 12.617 -10.766 -7.659 1.00 92.50 92 ASP A N 1
ATOM 783 C CA . ASP A 1 92 ? 12.888 -11.889 -8.561 1.00 92.50 92 ASP A CA 1
ATOM 784 C C . ASP A 1 92 ? 11.996 -11.789 -9.809 1.00 92.50 92 ASP A C 1
ATOM 786 O O . ASP A 1 92 ? 12.482 -11.811 -10.940 1.00 92.50 92 ASP A O 1
ATOM 790 N N . ILE A 1 93 ? 10.695 -11.548 -9.605 1.00 93.69 93 ILE A N 1
ATOM 791 C CA . ILE A 1 93 ? 9.730 -11.334 -10.692 1.00 93.69 93 ILE A CA 1
ATOM 792 C C . ILE A 1 93 ? 10.115 -10.103 -11.526 1.00 93.69 93 ILE A C 1
ATOM 794 O O . ILE A 1 93 ? 10.062 -10.132 -12.757 1.00 93.69 93 ILE A O 1
ATOM 798 N N . LEU A 1 94 ? 10.519 -9.013 -10.867 1.00 93.06 94 LEU A N 1
ATOM 799 C CA . LEU A 1 94 ? 10.975 -7.802 -11.544 1.00 93.06 94 LEU A CA 1
ATOM 800 C C . LEU A 1 94 ? 12.195 -8.081 -12.431 1.00 93.06 94 LEU A C 1
ATOM 802 O O . LEU A 1 94 ? 12.240 -7.606 -13.565 1.00 93.06 94 LEU A O 1
ATOM 806 N N . TYR A 1 95 ? 13.164 -8.853 -11.937 1.00 90.94 95 TYR A N 1
ATOM 807 C CA . TYR A 1 95 ? 14.356 -9.227 -12.694 1.00 90.94 95 TYR A CA 1
ATOM 808 C C . TYR A 1 95 ? 14.008 -10.032 -13.954 1.00 90.94 95 TYR A C 1
ATOM 810 O O . TYR A 1 95 ? 14.493 -9.716 -15.044 1.00 90.94 95 TYR A O 1
ATOM 818 N N . ASP A 1 96 ? 13.109 -11.010 -13.838 1.00 93.31 96 ASP A N 1
ATOM 819 C CA . ASP A 1 96 ? 12.635 -11.795 -14.982 1.00 93.31 96 ASP A CA 1
ATOM 820 C C . ASP A 1 96 ? 11.964 -10.911 -16.043 1.00 93.31 96 ASP A C 1
ATOM 822 O O . ASP A 1 96 ? 12.253 -11.029 -17.235 1.00 93.31 96 ASP A O 1
ATOM 826 N N . MET A 1 97 ? 11.125 -9.960 -15.627 1.00 94.50 97 MET A N 1
ATOM 827 C CA . MET A 1 97 ? 10.450 -9.040 -16.550 1.00 94.50 97 MET A CA 1
ATOM 828 C C . MET A 1 97 ? 11.413 -8.106 -17.283 1.00 94.50 97 MET A C 1
ATOM 830 O O . MET A 1 97 ? 11.219 -7.830 -18.470 1.00 94.50 97 MET A O 1
ATOM 834 N N . ILE A 1 98 ? 12.468 -7.639 -16.607 1.00 90.31 98 ILE A N 1
ATOM 835 C CA . ILE A 1 98 ? 13.528 -6.848 -17.243 1.00 90.31 98 ILE A CA 1
ATOM 836 C C . ILE A 1 98 ? 14.186 -7.669 -18.362 1.00 90.31 98 ILE A C 1
ATOM 838 O O . ILE A 1 98 ? 14.323 -7.179 -19.487 1.00 90.31 98 ILE A O 1
ATOM 842 N N . ASN A 1 99 ? 14.524 -8.935 -18.094 1.00 89.56 99 ASN A N 1
ATOM 843 C CA . ASN A 1 99 ? 15.127 -9.834 -19.085 1.00 89.56 99 ASN A CA 1
ATOM 844 C C . ASN A 1 99 ? 14.192 -10.122 -20.271 1.00 89.56 99 ASN A C 1
ATOM 846 O O . ASN A 1 99 ? 14.644 -10.221 -21.415 1.00 89.56 99 ASN A O 1
ATOM 850 N N . LEU A 1 100 ? 12.883 -10.187 -20.016 1.00 92.81 100 LEU A N 1
ATOM 851 C CA . LEU A 1 100 ? 11.836 -10.353 -21.028 1.00 92.81 100 LEU A CA 1
ATOM 852 C C . LEU A 1 100 ? 11.486 -9.058 -21.782 1.00 92.81 100 LEU A C 1
ATOM 854 O O . LEU A 1 100 ? 10.534 -9.047 -22.561 1.00 92.81 100 LEU A O 1
ATOM 858 N N . ALA A 1 101 ? 12.271 -7.991 -21.606 1.00 91.06 101 ALA A N 1
ATOM 859 C CA . ALA A 1 101 ? 12.105 -6.712 -22.294 1.00 91.06 101 ALA A CA 1
ATOM 860 C C . ALA A 1 101 ? 10.790 -5.986 -21.975 1.00 91.06 101 ALA A C 1
ATOM 862 O O . ALA A 1 101 ? 10.288 -5.232 -22.809 1.00 91.06 101 ALA A O 1
ATOM 863 N N . TYR A 1 102 ? 10.230 -6.192 -20.783 1.00 94.62 102 TYR A N 1
ATOM 864 C CA . TYR A 1 102 ? 9.026 -5.469 -20.390 1.00 94.62 102 TYR A CA 1
ATOM 865 C C . TYR A 1 102 ? 9.320 -3.977 -20.208 1.00 94.62 102 TYR A C 1
ATOM 867 O O . TYR A 1 102 ? 10.413 -3.572 -19.794 1.00 94.62 102 TYR A O 1
ATOM 875 N N . THR A 1 103 ? 8.320 -3.150 -20.499 1.00 93.31 103 THR A N 1
ATOM 876 C CA . THR A 1 103 ? 8.332 -1.718 -20.190 1.00 93.31 103 THR A CA 1
ATOM 877 C C . THR A 1 103 ? 7.970 -1.478 -18.722 1.00 93.31 103 THR A C 1
ATOM 879 O O . THR A 1 103 ? 7.397 -2.338 -18.045 1.00 93.31 103 THR A O 1
ATOM 882 N N . CYS A 1 104 ? 8.256 -0.279 -18.208 1.00 92.31 104 CYS A N 1
ATOM 883 C CA . CYS A 1 104 ? 7.882 0.095 -16.842 1.00 92.31 104 CYS A CA 1
ATOM 884 C C . CYS A 1 104 ? 6.363 -0.019 -16.609 1.00 92.31 104 CYS A C 1
ATOM 886 O O . CYS A 1 104 ? 5.947 -0.477 -15.543 1.00 92.31 104 CYS A O 1
ATOM 888 N N . ARG A 1 105 ? 5.529 0.347 -17.599 1.00 94.12 105 ARG A N 1
ATOM 889 C CA . ARG A 1 105 ? 4.066 0.194 -17.488 1.00 94.12 105 ARG A CA 1
ATOM 890 C C . ARG A 1 105 ? 3.638 -1.267 -17.447 1.00 94.12 105 ARG A C 1
ATOM 892 O O . ARG A 1 105 ? 2.854 -1.619 -16.579 1.00 94.12 105 ARG A O 1
ATOM 899 N N . GLN A 1 106 ? 4.199 -2.120 -18.304 1.00 96.19 106 GLN A N 1
ATOM 900 C CA . GLN A 1 106 ? 3.864 -3.549 -18.313 1.00 96.19 106 GLN A CA 1
ATOM 901 C C . GLN A 1 106 ? 4.203 -4.220 -16.978 1.00 96.19 106 GLN A C 1
ATOM 903 O O . GLN A 1 106 ? 3.393 -4.963 -16.431 1.00 96.19 106 GLN A O 1
ATOM 908 N N . ILE A 1 107 ? 5.370 -3.902 -16.414 1.00 95.25 107 ILE A N 1
ATOM 909 C CA . ILE A 1 107 ? 5.766 -4.377 -15.082 1.00 95.25 107 ILE A CA 1
ATOM 910 C C . ILE A 1 107 ? 4.802 -3.856 -14.013 1.00 95.25 107 ILE A C 1
ATOM 912 O O . ILE A 1 107 ? 4.411 -4.589 -13.107 1.00 95.25 107 ILE A O 1
ATOM 916 N N . ALA A 1 108 ? 4.434 -2.576 -14.085 1.00 94.88 108 ALA A N 1
ATOM 917 C CA . ALA A 1 108 ? 3.514 -1.966 -13.135 1.00 94.88 108 ALA A CA 1
ATOM 918 C C . ALA A 1 108 ? 2.132 -2.621 -13.173 1.00 94.88 108 ALA A C 1
ATOM 920 O O . ALA A 1 108 ? 1.577 -2.896 -12.110 1.00 94.88 108 ALA A O 1
ATOM 921 N N . ASP A 1 109 ? 1.620 -2.919 -14.364 1.00 95.12 109 ASP A N 1
ATOM 922 C CA . ASP A 1 109 ? 0.342 -3.598 -14.553 1.00 95.12 109 ASP A CA 1
ATOM 923 C C . ASP A 1 109 ? 0.386 -5.020 -13.982 1.00 95.12 109 ASP A C 1
ATOM 925 O O . ASP A 1 109 ? -0.468 -5.379 -13.168 1.00 95.12 109 ASP A O 1
ATOM 929 N N . GLU A 1 110 ? 1.424 -5.796 -14.308 1.00 95.56 110 GLU A N 1
ATOM 930 C CA . GLU A 1 110 ? 1.568 -7.182 -13.846 1.00 95.56 110 GLU A CA 1
ATOM 931 C C . GLU A 1 110 ? 1.759 -7.266 -12.324 1.00 95.56 110 GLU A C 1
ATOM 933 O O . GLU A 1 110 ? 1.088 -8.030 -11.629 1.00 95.56 110 GLU A O 1
ATOM 938 N N . LEU A 1 111 ? 2.603 -6.396 -11.762 1.00 94.81 111 LEU A N 1
ATOM 939 C CA . LEU A 1 111 ? 2.796 -6.296 -10.314 1.00 94.81 111 LEU A CA 1
ATOM 940 C C . LEU A 1 111 ? 1.669 -5.525 -9.617 1.00 94.81 111 LEU A C 1
ATOM 942 O O . LEU A 1 111 ? 1.712 -5.354 -8.394 1.00 94.81 111 LEU A O 1
ATOM 946 N N . LYS A 1 112 ? 0.676 -5.022 -10.360 1.00 95.44 112 LYS A N 1
ATOM 947 C CA . LYS A 1 112 ? -0.423 -4.174 -9.875 1.00 95.44 112 LYS A CA 1
ATOM 948 C C . LYS A 1 112 ? 0.058 -3.012 -9.003 1.00 95.44 112 LYS A C 1
ATOM 950 O O . LYS A 1 112 ? -0.532 -2.697 -7.962 1.00 95.44 112 LYS A O 1
ATOM 955 N N . ARG A 1 113 ? 1.173 -2.401 -9.389 1.00 94.94 113 ARG A N 1
ATOM 956 C CA . ARG A 1 113 ? 1.823 -1.267 -8.725 1.00 94.94 113 ARG A CA 1
ATOM 957 C C . ARG A 1 113 ? 1.630 -0.006 -9.560 1.00 94.94 113 ARG A C 1
ATOM 959 O O . ARG A 1 113 ? 1.307 -0.044 -10.737 1.00 94.94 113 ARG A O 1
ATOM 966 N N . HIS A 1 114 ? 1.881 1.144 -8.949 1.00 92.25 114 HIS A N 1
ATOM 967 C CA . HIS A 1 114 ? 1.976 2.389 -9.699 1.00 92.25 114 HIS A CA 1
ATOM 968 C C . HIS A 1 114 ? 3.303 2.425 -10.489 1.00 92.25 114 HIS A C 1
ATOM 970 O O . HIS A 1 114 ? 4.341 2.142 -9.877 1.00 92.25 114 HIS A O 1
ATOM 976 N N . PRO A 1 115 ? 3.330 2.863 -11.766 1.00 91.56 115 PRO A N 1
ATOM 977 C CA . PRO A 1 115 ? 4.549 2.907 -12.587 1.00 91.56 115 PRO A CA 1
ATOM 978 C C . PRO A 1 115 ? 5.717 3.637 -11.923 1.00 91.56 115 PRO A C 1
ATOM 980 O O . PRO A 1 115 ? 6.823 3.120 -11.843 1.00 91.56 115 PRO A O 1
ATOM 983 N N . LYS A 1 116 ? 5.453 4.784 -11.289 1.00 89.19 116 LYS A N 1
ATOM 984 C CA . LYS A 1 116 ? 6.461 5.506 -10.493 1.00 89.19 116 LYS A CA 1
ATOM 985 C C . LYS A 1 116 ? 7.125 4.655 -9.403 1.00 89.19 116 LYS A C 1
ATOM 987 O O . LYS A 1 116 ? 8.311 4.818 -9.137 1.00 89.19 116 LYS A O 1
ATOM 992 N N . SER A 1 117 ? 6.382 3.757 -8.752 1.00 91.19 117 SER A N 1
ATOM 993 C CA . SER A 1 117 ? 6.965 2.873 -7.740 1.00 91.19 117 SER A CA 1
ATOM 994 C C . SER A 1 117 ? 7.904 1.842 -8.359 1.00 91.19 117 SER A C 1
ATOM 996 O O . SER A 1 117 ? 8.884 1.484 -7.708 1.00 91.19 117 SER A O 1
ATOM 998 N N . VAL A 1 118 ? 7.590 1.355 -9.562 1.00 92.06 118 VAL A N 1
ATOM 999 C CA . VAL A 1 118 ? 8.454 0.462 -10.343 1.00 92.06 118 VAL A CA 1
ATOM 1000 C C . VAL A 1 118 ? 9.694 1.220 -10.798 1.00 92.06 118 VAL A C 1
ATOM 1002 O O . VAL A 1 118 ? 10.796 0.786 -10.496 1.00 92.06 118 VAL A O 1
ATOM 1005 N N . ALA A 1 119 ? 9.536 2.405 -11.393 1.00 88.94 119 ALA A N 1
ATOM 1006 C CA . ALA A 1 119 ? 10.648 3.250 -11.828 1.00 88.94 119 ALA A CA 1
ATOM 1007 C C . ALA A 1 119 ? 11.649 3.540 -10.696 1.00 88.94 119 ALA A C 1
ATOM 1009 O O . ALA A 1 119 ? 12.850 3.396 -10.886 1.00 88.94 119 ALA A O 1
ATOM 1010 N N . ILE A 1 120 ? 11.162 3.868 -9.491 1.00 87.38 120 ILE A N 1
ATOM 1011 C CA . ILE A 1 120 ? 12.017 4.052 -8.303 1.00 87.38 120 ILE A CA 1
ATOM 1012 C C . ILE A 1 120 ? 12.728 2.750 -7.915 1.00 87.38 120 ILE A C 1
ATOM 1014 O O . ILE A 1 120 ? 13.864 2.789 -7.447 1.00 87.38 120 ILE A O 1
ATOM 1018 N N . ARG A 1 121 ? 12.075 1.593 -8.068 1.00 89.75 121 ARG A N 1
ATOM 1019 C CA . ARG A 1 121 ? 12.686 0.302 -7.742 1.00 89.75 121 ARG A CA 1
ATOM 1020 C C . ARG A 1 121 ? 13.770 -0.090 -8.741 1.00 89.75 121 ARG A C 1
ATOM 1022 O O . ARG A 1 121 ? 14.810 -0.579 -8.309 1.00 89.75 121 ARG A O 1
ATOM 1029 N N . LEU A 1 122 ? 13.544 0.172 -10.029 1.00 87.00 122 LEU A N 1
ATOM 1030 C CA . LEU A 1 122 ? 14.472 -0.123 -11.123 1.00 87.00 122 LEU A CA 1
ATOM 1031 C C . LEU A 1 122 ? 15.842 0.538 -10.937 1.00 87.00 122 LEU A C 1
ATOM 1033 O O . LEU A 1 122 ? 16.840 -0.028 -11.355 1.00 87.00 122 LEU A O 1
ATOM 1037 N N . VAL A 1 123 ? 15.908 1.657 -10.208 1.00 81.50 123 VAL A N 1
ATOM 1038 C CA . VAL A 1 123 ? 17.157 2.319 -9.779 1.00 81.50 123 VAL A CA 1
ATOM 1039 C C . VAL A 1 123 ? 18.158 1.356 -9.156 1.00 81.50 123 VAL A C 1
ATOM 1041 O O . VAL A 1 123 ? 19.349 1.522 -9.353 1.00 81.50 123 VAL A O 1
ATOM 1044 N N . LYS A 1 124 ? 17.697 0.318 -8.451 1.00 80.38 124 LYS A N 1
ATOM 1045 C CA . LYS A 1 124 ? 18.588 -0.691 -7.860 1.00 80.38 124 LYS A CA 1
ATOM 1046 C C . LYS A 1 124 ? 19.336 -1.553 -8.876 1.00 80.38 124 LYS A C 1
ATOM 1048 O O . LYS A 1 124 ? 20.319 -2.179 -8.504 1.00 80.38 124 LYS A O 1
ATOM 1053 N N . TYR A 1 125 ? 18.822 -1.641 -10.096 1.00 77.25 125 TYR A N 1
ATOM 1054 C CA . TYR A 1 125 ? 19.379 -2.441 -11.184 1.00 77.25 125 TYR A CA 1
ATOM 1055 C C . TYR A 1 125 ? 20.153 -1.581 -12.185 1.00 77.25 125 TYR A C 1
ATOM 1057 O O . TYR A 1 125 ? 20.753 -2.119 -13.110 1.00 77.25 125 TYR A O 1
ATOM 1065 N N . PHE A 1 126 ? 20.138 -0.259 -12.008 1.00 73.94 126 PHE A N 1
ATOM 1066 C CA . PHE A 1 126 ? 20.988 0.652 -12.752 1.00 73.94 126 PHE A CA 1
ATOM 1067 C C . PHE A 1 126 ? 22.247 0.941 -11.926 1.00 73.94 126 PHE A C 1
ATOM 1069 O O . PHE A 1 126 ? 22.149 1.276 -10.747 1.00 73.94 126 PHE A O 1
ATOM 1076 N N . ASP A 1 127 ? 23.421 0.888 -12.554 1.00 65.38 127 ASP A N 1
ATOM 1077 C CA . ASP A 1 127 ? 24.693 1.278 -11.920 1.00 65.38 127 ASP A CA 1
ATOM 1078 C C . ASP A 1 127 ? 24.804 2.795 -11.667 1.00 65.38 127 ASP A C 1
ATOM 1080 O O . ASP A 1 127 ? 25.759 3.269 -11.050 1.00 65.38 127 ASP A O 1
ATOM 1084 N N . ASP A 1 128 ? 23.826 3.573 -12.135 1.00 65.06 128 ASP A N 1
ATOM 1085 C CA . ASP A 1 128 ? 23.794 5.021 -11.992 1.00 65.06 128 ASP A CA 1
ATOM 1086 C C . ASP A 1 128 ? 22.625 5.457 -11.098 1.00 65.06 128 ASP A C 1
ATOM 1088 O O . ASP A 1 12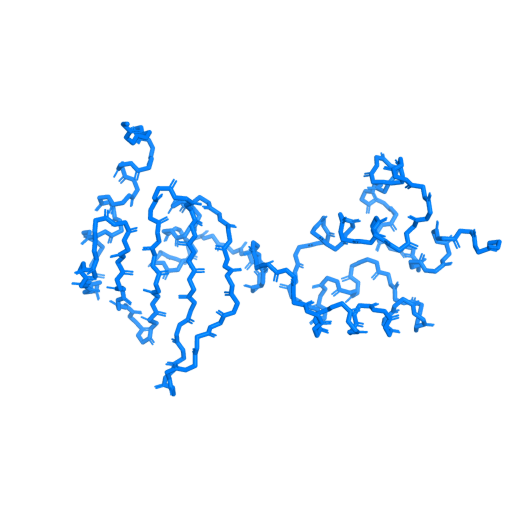8 ? 21.458 5.499 -11.501 1.00 65.06 128 ASP A O 1
ATOM 1092 N N . GLU A 1 129 ? 22.953 5.857 -9.866 1.00 61.53 129 GLU A N 1
ATOM 1093 C CA . GLU A 1 129 ? 21.993 6.419 -8.915 1.00 61.53 129 GLU A CA 1
ATOM 1094 C C . GLU A 1 129 ? 21.314 7.696 -9.435 1.00 61.53 129 GLU A C 1
ATOM 1096 O O . GLU A 1 129 ? 20.334 8.132 -8.840 1.00 61.53 129 GLU A O 1
ATOM 1101 N N . THR A 1 130 ? 21.768 8.320 -10.527 1.00 59.66 130 THR A N 1
ATOM 1102 C CA . THR A 1 130 ? 21.133 9.501 -11.131 1.00 59.66 130 THR A CA 1
ATOM 1103 C C . THR A 1 130 ? 19.995 9.164 -12.102 1.00 59.66 130 THR A C 1
ATOM 1105 O O . THR A 1 130 ? 19.142 10.026 -12.339 1.00 59.66 130 THR A O 1
ATOM 1108 N N . LEU A 1 131 ? 19.875 7.906 -12.559 1.00 60.22 131 LEU A N 1
ATOM 1109 C CA . LEU A 1 131 ? 18.835 7.461 -13.505 1.00 60.22 131 LEU A CA 1
ATOM 1110 C C . LEU A 1 131 ? 17.405 7.626 -12.974 1.00 60.22 131 LEU A C 1
ATOM 1112 O O . LEU A 1 131 ? 16.483 7.876 -13.747 1.00 60.22 131 LEU A O 1
ATOM 1116 N N . HIS A 1 132 ? 17.201 7.614 -11.652 1.00 57.66 132 HIS A N 1
ATOM 1117 C CA . HIS A 1 132 ? 15.883 7.891 -11.061 1.00 57.66 132 HIS A CA 1
ATOM 1118 C C . HIS A 1 132 ? 15.341 9.288 -11.395 1.00 57.66 132 HIS A C 1
ATOM 1120 O O . HIS A 1 132 ? 14.131 9.501 -11.350 1.00 57.66 132 HIS A O 1
ATOM 1126 N N . LYS A 1 133 ? 16.232 10.248 -11.684 1.00 60.38 133 LYS A N 1
ATOM 1127 C CA . LYS A 1 133 ? 15.868 11.609 -12.103 1.00 60.38 133 LYS A CA 1
ATOM 1128 C C . LYS A 1 133 ? 15.674 11.718 -13.612 1.00 60.38 133 LYS A C 1
ATOM 1130 O O . LYS A 1 133 ? 15.125 12.720 -14.058 1.00 60.38 133 LYS A O 1
ATOM 1135 N N . LEU A 1 134 ? 16.137 10.721 -14.363 1.00 60.03 134 LEU A N 1
ATOM 1136 C CA . LEU A 1 134 ? 16.073 10.677 -15.819 1.00 60.03 134 LEU A CA 1
ATOM 1137 C C . LEU A 1 134 ? 14.836 9.931 -16.318 1.00 60.03 134 LEU A C 1
ATOM 1139 O O . LEU A 1 134 ? 14.319 10.316 -17.354 1.00 60.03 134 LEU A O 1
ATOM 1143 N N . LEU A 1 135 ? 14.325 8.935 -15.580 1.00 72.75 135 LEU A N 1
ATOM 1144 C CA . LEU A 1 135 ? 13.100 8.216 -15.946 1.00 72.75 135 LEU A CA 1
ATOM 1145 C C . LEU A 1 135 ? 11.855 9.106 -15.828 1.00 72.75 135 LEU A C 1
ATOM 1147 O O . LEU A 1 135 ? 11.166 9.134 -14.801 1.00 72.75 135 LEU A O 1
ATOM 1151 N N . THR A 1 136 ? 11.565 9.821 -16.905 1.00 79.25 136 THR A N 1
ATOM 1152 C CA . THR A 1 136 ? 10.338 10.581 -17.116 1.00 79.25 136 THR A CA 1
ATOM 1153 C C . THR A 1 136 ? 9.200 9.661 -17.580 1.00 79.25 136 THR A C 1
ATOM 1155 O O . THR A 1 136 ? 9.415 8.512 -17.965 1.00 79.25 136 THR A O 1
ATOM 1158 N N . GLU A 1 137 ? 7.949 10.120 -17.474 1.00 82.88 137 GLU A N 1
ATOM 1159 C CA . GLU A 1 137 ? 6.775 9.271 -17.748 1.00 82.88 137 GLU A CA 1
ATOM 1160 C C . GLU A 1 137 ? 6.667 8.809 -19.208 1.00 82.88 137 GLU A C 1
ATOM 1162 O O . GLU A 1 137 ? 6.061 7.772 -19.468 1.00 82.88 137 GLU A O 1
ATOM 1167 N N . ASP A 1 138 ? 7.254 9.546 -20.147 1.00 83.31 138 ASP A N 1
ATOM 1168 C CA . ASP A 1 138 ? 7.397 9.177 -21.559 1.00 83.31 138 ASP A CA 1
ATOM 1169 C C . ASP A 1 138 ? 8.339 7.983 -21.764 1.00 83.31 138 ASP A C 1
ATOM 1171 O O . ASP A 1 138 ? 8.163 7.213 -22.704 1.00 83.31 138 ASP A O 1
ATOM 1175 N N . MET A 1 139 ? 9.282 7.757 -20.846 1.00 83.69 139 MET A N 1
ATOM 1176 C CA . MET A 1 139 ? 10.187 6.605 -20.892 1.00 83.69 139 MET A CA 1
ATOM 1177 C C . MET A 1 139 ? 9.549 5.328 -20.334 1.00 83.69 139 MET A C 1
ATOM 1179 O O . MET A 1 139 ? 10.133 4.252 -20.439 1.00 83.69 139 MET A O 1
ATOM 1183 N N . TYR A 1 140 ? 8.350 5.403 -19.741 1.00 89.56 140 TYR A N 1
ATOM 1184 C CA . TYR A 1 140 ? 7.703 4.223 -19.152 1.00 89.56 140 TYR A CA 1
ATOM 1185 C C . TYR A 1 140 ? 7.218 3.206 -20.188 1.00 89.56 140 TYR A C 1
ATOM 1187 O O . TYR A 1 140 ? 6.909 2.074 -19.811 1.00 89.56 140 TYR A O 1
ATOM 1195 N N . ASP A 1 141 ? 7.185 3.601 -21.459 1.00 91.25 141 ASP A N 1
ATOM 1196 C CA . ASP A 1 141 ? 6.792 2.776 -22.602 1.00 91.25 141 ASP A CA 1
ATOM 1197 C C . ASP A 1 141 ? 7.994 2.218 -23.384 1.00 91.25 141 ASP A C 1
ATOM 1199 O O . ASP A 1 141 ? 7.816 1.498 -24.364 1.00 91.25 141 ASP A O 1
ATOM 1203 N N . VAL A 1 142 ? 9.220 2.505 -22.936 1.00 88.88 142 VAL A N 1
ATOM 1204 C CA . VAL A 1 142 ? 10.452 1.928 -23.487 1.00 88.88 142 VAL A CA 1
ATOM 1205 C C . VAL A 1 142 ? 10.798 0.648 -22.712 1.00 88.88 142 VAL A C 1
ATOM 1207 O O . VAL A 1 142 ? 10.663 0.634 -21.480 1.00 88.88 142 VAL A O 1
ATOM 1210 N N . PRO A 1 143 ? 11.229 -0.441 -23.382 1.00 90.38 143 PRO A N 1
ATOM 1211 C CA . PRO A 1 143 ? 11.707 -1.642 -22.705 1.00 90.38 143 PRO A CA 1
ATOM 1212 C C . PRO A 1 143 ? 12.794 -1.305 -21.686 1.00 90.38 143 PRO A C 1
ATOM 1214 O O . PRO A 1 143 ? 13.780 -0.651 -22.014 1.00 90.38 143 PRO A O 1
ATOM 1217 N N . VAL A 1 144 ? 12.649 -1.770 -20.443 1.00 86.81 144 VAL A N 1
ATOM 1218 C CA . VAL A 1 144 ? 13.556 -1.366 -19.353 1.00 86.81 144 VAL A CA 1
ATOM 1219 C C . VAL A 1 144 ? 15.007 -1.729 -19.658 1.00 86.81 144 VAL A C 1
ATOM 1221 O O . VAL A 1 144 ? 15.907 -0.942 -19.387 1.00 86.81 144 VAL A O 1
ATOM 1224 N N . ARG A 1 145 ? 15.240 -2.880 -20.293 1.00 84.31 145 ARG A N 1
ATOM 1225 C CA . ARG A 1 145 ? 16.581 -3.300 -20.721 1.00 84.31 145 ARG A CA 1
ATOM 1226 C C . ARG A 1 145 ? 17.229 -2.388 -21.772 1.00 84.31 145 ARG A C 1
ATOM 1228 O O . ARG A 1 145 ? 18.423 -2.501 -21.972 1.00 84.31 145 ARG A O 1
ATOM 1235 N N . GLU A 1 146 ? 16.457 -1.557 -22.474 1.00 82.62 146 GLU A N 1
ATOM 1236 C CA . GLU A 1 146 ? 16.965 -0.558 -23.433 1.00 82.62 146 GLU A CA 1
ATOM 1237 C C . GLU A 1 146 ? 17.233 0.789 -22.746 1.00 82.62 146 GLU A C 1
ATOM 1239 O O . GLU A 1 146 ? 17.929 1.639 -23.288 1.00 82.62 146 GLU A O 1
ATOM 1244 N N . LEU A 1 147 ? 16.691 0.982 -21.538 1.00 77.19 147 LEU A N 1
ATOM 1245 C CA . LEU A 1 147 ? 16.997 2.116 -20.663 1.00 77.19 147 LEU A CA 1
ATOM 1246 C C . LEU A 1 147 ? 18.288 1.882 -19.871 1.00 77.19 147 LEU A C 1
ATOM 1248 O O . LEU A 1 147 ? 18.971 2.836 -19.503 1.00 77.19 147 LEU A O 1
ATOM 1252 N N . VAL A 1 148 ? 18.611 0.612 -19.606 1.00 63.62 148 VAL A N 1
ATOM 1253 C CA . VAL A 1 148 ? 19.943 0.183 -19.183 1.00 63.62 148 VAL A CA 1
ATOM 1254 C C . VAL A 1 148 ? 20.774 0.048 -20.462 1.00 63.62 148 VAL A C 1
ATOM 1256 O O . VAL A 1 148 ? 20.712 -0.988 -21.115 1.00 63.62 148 VAL A O 1
ATOM 1259 N N . ASP A 1 149 ? 21.552 1.050 -20.865 1.00 54.72 149 ASP A N 1
ATOM 1260 C CA . ASP A 1 149 ? 22.618 0.787 -21.843 1.00 54.72 149 ASP A CA 1
ATOM 1261 C C . ASP A 1 149 ? 23.599 -0.200 -21.181 1.00 54.72 149 ASP A C 1
ATOM 1263 O O . ASP A 1 149 ? 24.461 0.184 -20.391 1.00 54.72 149 ASP A O 1
ATOM 1267 N N . TRP A 1 150 ? 23.396 -1.496 -21.433 1.00 42.91 150 TRP A N 1
ATOM 1268 C CA . TRP A 1 150 ? 24.234 -2.592 -20.959 1.00 42.91 150 TRP A CA 1
ATOM 1269 C C . TRP A 1 150 ? 25.656 -2.369 -21.491 1.00 42.91 150 TRP A C 1
ATOM 1271 O O . TRP A 1 150 ? 25.916 -2.511 -22.690 1.00 42.91 150 TRP A O 1
ATOM 1281 N N . ARG A 1 151 ? 26.579 -2.012 -20.599 1.00 35.84 151 ARG A N 1
ATOM 1282 C CA . ARG A 1 151 ? 28.016 -2.216 -20.787 1.00 35.84 151 ARG A CA 1
ATOM 1283 C C . ARG A 1 151 ? 28.512 -3.245 -19.795 1.00 35.84 151 ARG A C 1
ATOM 1285 O O . ARG A 1 151 ? 28.110 -3.148 -18.620 1.00 35.84 151 ARG A O 1
#

pLDDT: mean 88.75, std 11.14, range [35.84, 97.81]